Protein AF-A0A1T0AAQ3-F1 (afdb_monomer_lite)

Structure (mmCIF, N/CA/C/O backbone):
data_AF-A0A1T0AAQ3-F1
#
_entry.id   AF-A0A1T0AAQ3-F1
#
loop_
_atom_site.group_PDB
_atom_site.id
_atom_site.type_symbol
_atom_site.label_atom_id
_atom_site.label_alt_id
_atom_site.label_comp_id
_atom_site.label_asym_id
_atom_site.label_entity_id
_atom_site.label_seq_id
_atom_site.pdbx_PDB_ins_code
_atom_site.Cartn_x
_atom_site.Cartn_y
_atom_site.Cartn_z
_atom_site.occupancy
_atom_site.B_iso_or_equiv
_atom_site.auth_seq_id
_atom_site.auth_comp_id
_atom_site.auth_asym_id
_atom_site.auth_atom_id
_atom_site.pdbx_PDB_model_num
ATOM 1 N N . MET A 1 1 ? -34.466 34.193 -43.887 1.00 35.19 1 MET A N 1
ATOM 2 C CA . MET A 1 1 ? -34.669 34.897 -42.600 1.00 35.19 1 MET A CA 1
ATOM 3 C C . MET A 1 1 ? -35.954 34.358 -41.984 1.00 35.19 1 MET A C 1
ATOM 5 O O . MET A 1 1 ? -36.909 34.286 -42.737 1.00 35.19 1 MET A O 1
ATOM 9 N N . SER A 1 2 ? -36.125 34.023 -40.707 1.00 34.50 2 SER A N 1
ATOM 10 C CA . SER A 1 2 ? -35.322 33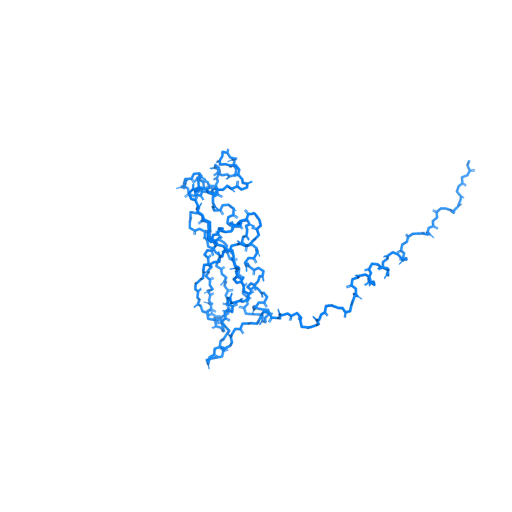.426 -39.623 1.00 34.50 2 SER A CA 1
ATOM 11 C C . SER A 1 2 ? -36.307 33.187 -38.453 1.00 34.50 2 SER A C 1
ATOM 13 O O . SER A 1 2 ? -37.260 33.949 -38.342 1.00 34.50 2 SER A O 1
ATOM 15 N N . GLN A 1 3 ? -36.007 32.208 -37.588 1.00 37.88 3 GLN A N 1
ATOM 16 C CA . GLN A 1 3 ? -36.407 32.071 -36.170 1.00 37.88 3 GLN A CA 1
ATOM 17 C C . GLN 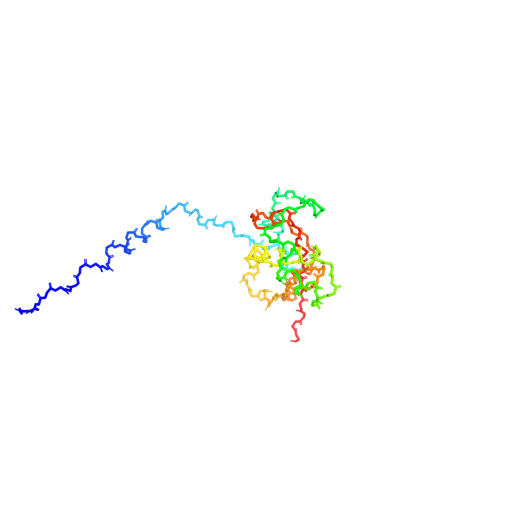A 1 3 ? -37.900 32.042 -35.782 1.00 37.88 3 GLN A C 1
ATOM 19 O O . GLN A 1 3 ? -38.530 33.081 -35.633 1.00 37.88 3 GLN A O 1
ATOM 24 N N . ALA A 1 4 ? -38.393 30.852 -35.429 1.00 39.91 4 ALA A N 1
ATOM 25 C CA . ALA A 1 4 ? -38.755 30.484 -34.052 1.00 39.91 4 ALA A CA 1
ATOM 26 C C . ALA A 1 4 ? -39.023 28.965 -34.003 1.00 39.91 4 ALA A C 1
ATOM 28 O O . ALA A 1 4 ? -39.403 28.386 -35.013 1.00 39.91 4 ALA A O 1
ATOM 29 N N . ASP A 1 5 ? -38.797 28.347 -32.846 1.00 35.75 5 ASP A N 1
ATOM 30 C CA . ASP A 1 5 ? -39.155 26.959 -32.504 1.00 35.75 5 ASP A CA 1
ATOM 31 C C . ASP A 1 5 ? -38.174 25.851 -32.915 1.00 35.75 5 ASP A C 1
ATOM 33 O O . ASP A 1 5 ? -38.523 24.822 -33.486 1.00 35.75 5 ASP A O 1
ATOM 37 N N . VAL A 1 6 ? -36.917 26.027 -32.500 1.00 43.94 6 VAL A N 1
ATOM 38 C CA . VAL A 1 6 ? -36.056 24.897 -32.119 1.00 43.94 6 VAL A CA 1
ATOM 39 C C . VAL A 1 6 ? -35.684 25.079 -30.651 1.00 43.94 6 VAL A C 1
ATOM 41 O O . VAL A 1 6 ? -34.646 25.652 -30.332 1.00 43.94 6 VAL A O 1
ATOM 44 N N . ALA A 1 7 ? -36.556 24.647 -29.742 1.00 41.44 7 ALA A N 1
ATOM 45 C CA . ALA A 1 7 ? -36.203 24.488 -28.337 1.00 41.44 7 ALA A CA 1
ATOM 46 C C . ALA A 1 7 ? -37.105 23.449 -27.659 1.00 41.44 7 ALA A C 1
ATOM 48 O O . ALA A 1 7 ? -38.323 23.508 -27.776 1.00 41.44 7 ALA A O 1
ATOM 49 N N . ALA A 1 8 ? -36.456 22.571 -26.892 1.00 42.50 8 ALA A N 1
ATOM 50 C CA . ALA A 1 8 ? -37.011 21.708 -25.847 1.00 42.50 8 ALA A CA 1
ATOM 51 C C . ALA A 1 8 ? -37.768 20.442 -26.287 1.00 42.50 8 ALA A C 1
ATOM 53 O O . ALA A 1 8 ? -38.987 20.363 -26.182 1.00 42.50 8 ALA A O 1
ATOM 54 N N . ALA A 1 9 ? -37.025 19.393 -26.658 1.00 39.97 9 ALA A N 1
ATOM 55 C CA . ALA A 1 9 ? -37.558 18.027 -26.623 1.00 39.97 9 ALA A CA 1
ATOM 56 C C . ALA A 1 9 ? -36.483 16.936 -26.453 1.00 39.97 9 ALA A C 1
ATOM 58 O O . ALA A 1 9 ? -36.572 15.906 -27.097 1.00 39.97 9 ALA A O 1
ATOM 59 N N . HIS A 1 10 ? -35.463 17.121 -25.611 1.00 45.72 10 HIS A N 1
ATOM 60 C CA . HIS A 1 10 ? -34.596 16.008 -25.191 1.00 45.72 10 HIS A CA 1
ATOM 61 C C . HIS A 1 10 ? -34.040 16.312 -23.801 1.00 45.72 10 HIS A C 1
ATOM 63 O O . HIS A 1 10 ? -33.196 17.194 -23.672 1.00 45.72 10 HIS A O 1
ATOM 69 N N . GLY A 1 11 ? -34.522 15.638 -22.753 1.00 52.81 11 GLY A N 1
ATOM 70 C CA . GLY A 1 11 ? -33.928 15.850 -21.428 1.00 52.81 11 GLY A CA 1
ATOM 71 C C . GLY A 1 11 ? -34.560 15.192 -20.205 1.00 52.81 11 GLY A C 1
ATOM 72 O O . GLY A 1 11 ? -34.040 15.416 -19.122 1.00 52.81 11 GLY A O 1
ATOM 73 N N . THR A 1 12 ? -35.639 14.410 -20.309 1.00 51.47 12 THR A N 1
ATOM 74 C CA . THR A 1 12 ? -36.246 13.802 -19.100 1.00 51.47 12 THR A CA 1
ATOM 75 C C . THR A 1 12 ? -36.587 12.321 -19.227 1.00 51.47 12 THR A C 1
ATOM 77 O O . THR A 1 12 ? -36.424 11.595 -18.258 1.00 51.47 12 THR A O 1
ATOM 80 N N . ALA A 1 13 ? -36.962 11.832 -20.412 1.00 49.50 13 ALA A N 1
ATOM 81 C CA . ALA A 1 13 ? -37.334 10.422 -20.587 1.00 49.50 13 ALA A CA 1
ATOM 82 C C . ALA A 1 13 ? -36.155 9.431 -20.465 1.00 49.50 13 ALA A C 1
ATOM 84 O O . ALA A 1 13 ? -36.380 8.245 -20.254 1.00 49.50 13 ALA A O 1
ATOM 85 N N . ASP A 1 14 ? -34.916 9.909 -20.594 1.00 57.62 14 ASP A N 1
ATOM 86 C CA . ASP A 1 14 ? -33.708 9.072 -20.543 1.00 57.62 14 ASP A CA 1
ATOM 87 C C . ASP A 1 14 ? -33.191 8.887 -19.105 1.00 57.62 14 ASP A C 1
ATOM 89 O O . ASP A 1 14 ? -32.631 7.852 -18.762 1.00 57.62 14 ASP A O 1
ATOM 93 N N . LEU A 1 15 ? -33.432 9.861 -18.216 1.00 57.53 15 LEU A N 1
ATOM 94 C CA . LEU A 1 15 ? -32.976 9.772 -16.824 1.00 57.53 15 LEU A CA 1
ATOM 95 C C . LEU A 1 15 ? -33.803 8.769 -16.013 1.00 57.53 15 LEU A C 1
ATOM 97 O O . LEU A 1 15 ? -33.231 7.975 -15.274 1.00 57.53 15 LEU A O 1
ATOM 101 N N . ASP A 1 16 ? -35.129 8.774 -16.178 1.00 57.19 16 ASP A N 1
ATOM 102 C CA . ASP A 1 16 ? -36.013 7.838 -15.470 1.00 57.19 16 ASP A CA 1
ATOM 103 C C . ASP A 1 16 ? -35.802 6.389 -15.937 1.00 57.19 16 ASP A C 1
ATOM 105 O O . ASP A 1 16 ? -35.874 5.460 -15.131 1.00 57.19 16 ASP A O 1
ATOM 109 N N . ALA A 1 17 ? -35.477 6.194 -17.221 1.00 60.19 17 ALA A N 1
ATOM 110 C CA . ALA A 1 17 ? -35.109 4.893 -17.778 1.00 60.19 17 ALA A CA 1
ATOM 111 C C . ALA A 1 17 ? -33.754 4.401 -17.239 1.00 60.19 17 ALA A C 1
ATOM 113 O O . ALA A 1 17 ? -33.618 3.231 -16.889 1.00 60.19 17 ALA A O 1
ATOM 114 N N . LEU A 1 18 ? -32.771 5.299 -17.097 1.00 52.88 18 LEU A N 1
ATOM 115 C CA . LEU A 1 18 ? -31.484 4.978 -16.474 1.00 52.88 18 LEU A CA 1
ATOM 116 C C . LEU A 1 18 ? -31.640 4.634 -14.982 1.00 52.88 18 LEU A C 1
ATOM 118 O O . LEU A 1 18 ? -31.052 3.656 -14.522 1.00 52.88 18 LEU A O 1
ATOM 122 N N . LEU A 1 19 ? -32.473 5.370 -14.236 1.00 56.41 19 LEU A N 1
ATOM 123 C CA . LEU A 1 19 ? -32.758 5.092 -12.821 1.00 56.41 19 LEU A CA 1
ATOM 124 C C . LEU A 1 19 ? -33.471 3.750 -12.609 1.00 56.41 19 LEU A C 1
ATOM 126 O O . LEU A 1 19 ? -33.142 3.037 -11.668 1.00 56.41 19 LEU A O 1
ATOM 130 N N . THR A 1 20 ? -34.390 3.370 -13.499 1.00 55.81 20 THR A N 1
ATOM 131 C CA . THR A 1 20 ? -35.066 2.062 -13.422 1.00 55.81 20 THR A CA 1
ATOM 132 C C . THR A 1 20 ? -34.172 0.893 -13.833 1.00 55.81 20 THR A C 1
ATOM 134 O O . THR A 1 20 ? -34.378 -0.209 -13.342 1.00 55.81 20 THR A O 1
ATOM 137 N N . THR A 1 21 ? -33.144 1.107 -14.664 1.00 53.62 21 THR A N 1
ATOM 138 C CA . THR A 1 21 ? -32.118 0.073 -14.920 1.00 53.62 21 THR A CA 1
ATOM 139 C C . THR A 1 21 ? -31.083 -0.065 -13.802 1.00 53.62 21 THR A C 1
ATOM 141 O O . THR A 1 21 ? -30.414 -1.090 -13.722 1.00 53.62 21 THR A O 1
ATOM 144 N N . LEU A 1 22 ? -30.935 0.955 -12.950 1.00 56.47 22 LEU A N 1
ATOM 145 C CA . LEU A 1 22 ? -30.062 0.913 -11.771 1.00 56.47 22 LEU A CA 1
ATOM 146 C C . LEU A 1 22 ? -30.757 0.257 -10.565 1.00 56.47 22 LEU A C 1
ATOM 148 O O . LEU A 1 22 ? -30.079 -0.304 -9.706 1.00 56.47 22 LEU A O 1
ATOM 152 N N . ASP A 1 23 ? -32.090 0.297 -10.519 1.00 52.88 23 ASP A N 1
ATOM 153 C CA . ASP A 1 23 ? -32.925 -0.288 -9.466 1.00 52.88 23 ASP A CA 1
ATOM 154 C C . ASP A 1 23 ? -33.543 -1.626 -9.911 1.00 52.88 23 ASP A C 1
ATOM 156 O O . ASP A 1 23 ? -34.757 -1.775 -10.005 1.00 52.88 23 ASP A O 1
ATOM 160 N N . ASP A 1 24 ? -32.714 -2.631 -10.210 1.00 47.97 24 ASP A N 1
ATOM 161 C CA . ASP A 1 24 ? -33.215 -3.979 -10.537 1.00 47.97 24 ASP A CA 1
ATOM 162 C C . ASP A 1 24 ? -33.642 -4.779 -9.293 1.00 47.97 24 ASP A C 1
ATOM 164 O O . ASP A 1 24 ? -33.780 -5.989 -9.382 1.00 47.97 24 ASP A O 1
ATOM 168 N N . GLY A 1 25 ? -33.819 -4.181 -8.104 1.00 52.66 25 GLY A N 1
ATOM 169 C CA . GLY A 1 25 ? -34.424 -4.847 -6.927 1.00 52.66 25 GLY A CA 1
ATOM 170 C C . GLY A 1 25 ? -33.828 -6.208 -6.501 1.00 52.66 25 GLY A C 1
ATOM 171 O O . GLY A 1 25 ? -34.398 -6.896 -5.655 1.00 52.66 25 GLY A O 1
ATOM 172 N N . THR A 1 26 ? -32.694 -6.596 -7.089 1.00 43.09 26 THR A N 1
ATOM 173 C CA . THR A 1 26 ? -32.056 -7.919 -7.024 1.00 43.09 26 THR A CA 1
ATOM 174 C C . THR A 1 26 ? -30.608 -7.788 -6.553 1.00 43.09 26 THR A C 1
ATOM 176 O O . THR A 1 26 ? -29.852 -8.754 -6.565 1.00 43.09 26 THR A O 1
ATOM 179 N N . HIS A 1 27 ? -30.220 -6.610 -6.058 1.00 41.81 27 HIS A N 1
ATOM 180 C CA . HIS A 1 27 ? -29.168 -6.550 -5.058 1.00 41.81 27 HIS A CA 1
ATOM 181 C C . HIS A 1 27 ? -29.811 -7.021 -3.754 1.00 41.81 27 HIS A C 1
ATOM 183 O O . HIS A 1 27 ? -30.650 -6.295 -3.212 1.00 41.81 27 HIS A O 1
ATOM 189 N N . PRO A 1 28 ? -29.514 -8.232 -3.245 1.00 40.12 28 PRO A N 1
ATOM 190 C CA . PRO A 1 28 ? -29.838 -8.503 -1.858 1.00 40.12 28 PRO A CA 1
ATOM 191 C C . PRO A 1 28 ? -29.246 -7.349 -1.046 1.00 40.12 28 PRO A C 1
ATOM 193 O O . PRO A 1 28 ? -28.054 -7.078 -1.130 1.00 40.12 28 PRO A O 1
ATOM 196 N N . ALA A 1 29 ? -30.090 -6.659 -0.280 1.00 42.50 29 ALA A N 1
ATOM 197 C CA . ALA A 1 29 ? -29.672 -5.634 0.676 1.00 42.50 29 ALA A CA 1
ATOM 198 C C . ALA A 1 29 ? -28.796 -6.207 1.814 1.00 42.50 29 ALA A C 1
ATOM 200 O O . ALA A 1 29 ? -28.433 -5.486 2.736 1.00 42.50 29 ALA A O 1
ATOM 201 N N . ASP A 1 30 ? -28.440 -7.491 1.730 1.00 42.16 30 ASP A N 1
ATOM 202 C CA . ASP A 1 30 ? -27.221 -8.045 2.294 1.00 42.16 30 ASP A CA 1
ATOM 203 C C . ASP A 1 30 ? -26.073 -7.824 1.293 1.00 42.16 30 ASP A C 1
ATOM 205 O O . ASP A 1 30 ? -25.511 -8.769 0.732 1.00 42.16 30 ASP A O 1
ATOM 209 N N . GLU A 1 31 ? -25.681 -6.563 1.077 1.00 47.06 31 GLU A N 1
ATOM 210 C CA . GLU A 1 31 ? -24.256 -6.322 0.854 1.00 47.06 31 GLU A CA 1
ATOM 211 C C . GLU A 1 31 ? -23.559 -7.032 2.013 1.00 47.06 31 GLU A C 1
ATOM 213 O O . GLU A 1 31 ? -23.910 -6.799 3.174 1.00 47.06 31 GLU A O 1
ATOM 218 N N . ILE A 1 32 ? -22.637 -7.953 1.720 1.00 50.84 32 ILE A N 1
ATOM 219 C CA . ILE A 1 32 ? -21.746 -8.505 2.737 1.00 50.84 32 ILE A CA 1
ATOM 220 C C . ILE A 1 32 ? -21.013 -7.288 3.305 1.00 50.84 32 ILE A C 1
ATOM 222 O O . ILE A 1 32 ? -20.012 -6.844 2.751 1.00 50.84 32 ILE A O 1
ATOM 226 N N . GLN A 1 33 ? -21.561 -6.682 4.359 1.00 62.81 33 GLN A N 1
ATOM 227 C CA . GLN A 1 33 ? -20.905 -5.606 5.071 1.00 62.81 33 GLN A CA 1
ATOM 228 C C . GLN A 1 33 ? -19.697 -6.275 5.697 1.00 62.81 33 GLN A C 1
ATOM 230 O O . GLN A 1 33 ? -19.838 -7.000 6.685 1.00 62.81 33 GLN A O 1
ATOM 235 N N . ALA A 1 34 ? -18.535 -6.095 5.072 1.00 73.50 34 ALA A N 1
ATOM 236 C CA . ALA A 1 34 ? -17.265 -6.466 5.653 1.00 73.50 34 ALA A CA 1
ATOM 237 C C . ALA A 1 34 ? -17.168 -5.691 6.969 1.00 73.50 34 ALA A C 1
ATOM 239 O O . ALA A 1 34 ? -16.955 -4.481 6.989 1.00 73.50 34 ALA A O 1
ATOM 240 N N . LYS A 1 35 ? -17.464 -6.373 8.073 1.00 85.12 35 LYS A N 1
ATOM 241 C CA . LYS A 1 35 ? -17.428 -5.796 9.410 1.00 85.12 35 LYS A CA 1
ATOM 242 C C . LYS A 1 35 ? -16.144 -6.243 10.084 1.00 85.12 35 LYS A C 1
ATOM 244 O O . LYS A 1 35 ? -15.739 -7.389 9.895 1.00 85.12 35 LYS A O 1
ATOM 249 N N . PRO A 1 36 ? -15.539 -5.375 10.903 1.00 91.94 36 PRO A N 1
ATOM 250 C CA . PRO A 1 36 ? -14.400 -5.775 11.701 1.00 91.94 36 PRO A CA 1
ATOM 251 C C . PRO A 1 36 ? -14.830 -6.816 12.742 1.00 91.94 36 PRO A C 1
ATOM 253 O O . PRO A 1 36 ? -15.976 -6.832 13.208 1.00 91.94 36 PRO A O 1
ATOM 256 N N . ILE A 1 37 ? -13.882 -7.644 13.168 1.00 93.81 37 ILE A N 1
ATOM 257 C CA . ILE A 1 37 ? -14.050 -8.525 14.322 1.00 93.81 37 ILE A CA 1
ATOM 258 C C . ILE A 1 37 ? -14.043 -7.652 15.578 1.00 93.81 37 ILE A C 1
ATOM 260 O O . ILE A 1 37 ? -13.148 -6.829 15.762 1.00 93.81 37 ILE A O 1
ATOM 264 N N . ILE A 1 38 ? -15.018 -7.841 16.466 1.00 94.38 38 ILE A N 1
ATOM 265 C CA . ILE A 1 38 ? -14.993 -7.206 17.787 1.00 94.38 38 ILE A CA 1
ATOM 266 C C . ILE A 1 38 ? -14.304 -8.150 18.766 1.00 94.38 38 ILE A C 1
ATOM 268 O O . ILE A 1 38 ? -14.779 -9.259 19.024 1.00 94.38 38 ILE A O 1
ATOM 272 N N . THR A 1 39 ? -13.166 -7.716 19.296 1.00 93.00 39 THR A N 1
ATOM 273 C CA . THR A 1 39 ? -12.374 -8.478 20.260 1.00 93.00 39 THR A CA 1
ATOM 274 C C . THR A 1 39 ? -13.045 -8.511 21.635 1.00 93.00 39 THR A C 1
ATOM 276 O O . THR A 1 39 ? -13.967 -7.751 21.934 1.00 93.00 39 THR A O 1
ATOM 279 N N . SER A 1 40 ? -12.571 -9.391 22.522 1.00 92.38 40 SER A N 1
ATOM 280 C CA . SER A 1 40 ? -13.127 -9.529 23.877 1.00 92.38 40 SER A CA 1
ATOM 281 C C . SER A 1 40 ? -12.991 -8.271 24.743 1.00 92.38 40 SER A C 1
ATOM 283 O O . SER A 1 40 ? -13.771 -8.091 25.674 1.00 92.38 40 SER A O 1
ATOM 285 N N . ASP A 1 41 ? -12.002 -7.419 24.463 1.00 90.94 41 ASP A N 1
ATOM 286 C CA . ASP A 1 41 ? -11.800 -6.112 25.101 1.00 90.94 41 ASP A CA 1
ATOM 287 C C . ASP A 1 41 ? -12.557 -4.970 24.395 1.00 90.94 41 ASP A C 1
ATOM 289 O O . ASP A 1 41 ? -12.427 -3.815 24.789 1.00 90.94 41 ASP A O 1
ATOM 293 N N . GLY A 1 42 ? -13.387 -5.285 23.392 1.00 92.06 42 GLY A N 1
ATOM 294 C CA . GLY A 1 42 ? -14.271 -4.336 22.713 1.00 92.06 42 GLY A CA 1
ATOM 295 C C . GLY A 1 42 ? -13.621 -3.542 21.579 1.00 92.06 42 GLY A C 1
ATOM 296 O O . GLY A 1 42 ? -14.260 -2.635 21.047 1.00 92.06 42 GLY A O 1
ATOM 297 N N . LYS A 1 43 ? -12.384 -3.869 21.190 1.00 94.50 43 LYS A N 1
ATOM 298 C CA . LYS A 1 43 ? -11.696 -3.231 20.063 1.00 94.50 43 LYS A CA 1
ATOM 299 C C . LYS A 1 43 ? -12.146 -3.819 18.732 1.00 94.50 43 LYS A C 1
ATOM 301 O O . LYS A 1 43 ? -12.558 -4.974 18.648 1.00 94.50 43 LYS A O 1
ATOM 306 N N . ALA A 1 44 ? -12.038 -3.021 17.678 1.00 94.94 44 ALA A N 1
ATOM 307 C CA . ALA A 1 44 ? -12.197 -3.493 16.311 1.00 94.94 44 ALA A CA 1
ATOM 308 C C . ALA A 1 44 ? -10.870 -4.062 15.792 1.00 94.94 44 ALA A C 1
ATOM 310 O O . ALA A 1 44 ? -9.832 -3.411 15.881 1.00 94.94 44 ALA A O 1
ATOM 311 N N . GLN A 1 45 ? -10.907 -5.253 15.218 1.00 96.62 45 GLN A N 1
ATOM 312 C CA . GLN A 1 45 ? -9.799 -5.880 14.510 1.00 96.62 45 GLN A CA 1
ATOM 313 C C . GLN A 1 45 ? -10.205 -6.090 13.053 1.00 96.62 45 GLN A C 1
ATOM 315 O O . GLN A 1 45 ? -11.366 -6.400 12.777 1.00 96.62 45 GLN A O 1
ATOM 320 N N . ILE A 1 46 ? -9.265 -5.915 12.124 1.00 96.38 46 ILE A N 1
ATOM 321 C CA . ILE A 1 46 ? -9.551 -6.127 10.710 1.00 96.38 46 ILE A CA 1
ATOM 322 C C . ILE A 1 46 ? -9.854 -7.610 10.475 1.00 96.38 46 ILE A C 1
ATOM 324 O O . ILE A 1 46 ? -9.094 -8.491 10.877 1.00 96.38 46 ILE A O 1
ATOM 328 N N . ASP A 1 47 ? -10.978 -7.890 9.818 1.00 95.94 47 ASP A N 1
ATOM 329 C CA . ASP A 1 47 ? -11.303 -9.229 9.351 1.00 95.94 47 ASP A CA 1
ATOM 330 C C . ASP A 1 47 ? -10.695 -9.456 7.965 1.00 95.94 47 ASP A C 1
ATOM 332 O O . ASP A 1 47 ? -11.299 -9.164 6.925 1.00 95.94 47 ASP A O 1
ATOM 336 N N . TRP A 1 48 ? -9.472 -9.979 7.952 1.00 94.94 48 TRP A N 1
ATOM 337 C CA . TRP A 1 48 ? -8.742 -10.255 6.719 1.00 94.94 48 TRP A CA 1
ATOM 338 C C . TRP A 1 48 ? -9.441 -11.279 5.821 1.00 94.94 48 TRP A C 1
ATOM 340 O O . TRP A 1 48 ? -9.211 -11.256 4.617 1.00 94.94 48 TRP A O 1
ATOM 350 N N . GLN A 1 49 ? -10.357 -12.113 6.335 1.00 93.50 49 GLN A N 1
ATOM 351 C CA . GLN A 1 49 ? -11.076 -13.094 5.508 1.00 93.50 49 GLN A CA 1
ATOM 352 C C . GLN A 1 49 ? -11.976 -12.439 4.451 1.00 93.50 49 GLN A C 1
ATOM 354 O O . GLN A 1 49 ? -12.228 -13.044 3.411 1.00 93.50 49 GLN A O 1
ATOM 359 N N . TYR A 1 50 ? -12.436 -11.208 4.697 1.00 90.56 50 TYR A N 1
ATOM 360 C CA . TYR A 1 50 ? -13.228 -10.424 3.742 1.00 90.56 50 TYR A CA 1
ATOM 361 C C . TYR A 1 50 ? -12.378 -9.517 2.841 1.00 90.56 50 TYR A C 1
ATOM 363 O O . TYR A 1 50 ? -12.907 -8.914 1.909 1.00 90.56 50 TYR A O 1
ATOM 371 N N . ILE A 1 51 ? -11.077 -9.394 3.116 1.00 92.81 51 ILE A N 1
ATOM 372 C CA . ILE A 1 51 ? -10.156 -8.525 2.370 1.00 92.81 51 ILE A CA 1
ATOM 373 C C . ILE A 1 51 ? -9.263 -9.355 1.451 1.00 92.81 51 ILE A C 1
ATOM 375 O O . ILE A 1 51 ? -9.093 -8.997 0.279 1.00 92.81 51 ILE A O 1
ATOM 379 N N . ASP A 1 52 ? -8.704 -10.442 1.987 1.00 95.38 52 ASP A N 1
ATOM 380 C CA . ASP A 1 52 ? -7.736 -11.301 1.323 1.00 95.38 52 ASP A CA 1
ATOM 381 C C . ASP A 1 52 ? -8.282 -11.879 0.023 1.00 95.38 52 ASP A C 1
ATOM 383 O O . ASP A 1 52 ? -9.465 -12.180 -0.145 1.00 95.38 52 ASP A O 1
ATOM 387 N N . THR A 1 53 ? -7.367 -12.032 -0.924 1.00 94.38 53 THR A N 1
ATOM 388 C CA . THR A 1 53 ? -7.660 -12.583 -2.238 1.00 94.38 53 THR A CA 1
ATOM 389 C C . THR A 1 53 ? -7.217 -14.040 -2.290 1.00 94.38 53 THR A C 1
ATOM 391 O O . THR A 1 53 ? -6.360 -14.487 -1.528 1.00 94.38 53 THR A O 1
ATOM 394 N N . SER A 1 54 ? -7.780 -14.804 -3.223 1.00 95.19 54 SER A N 1
ATOM 395 C CA . SER A 1 54 ? -7.294 -16.152 -3.526 1.00 95.19 54 SER A CA 1
ATOM 396 C C . SER A 1 54 ? -6.101 -16.153 -4.491 1.00 95.19 54 SER A C 1
ATOM 398 O O . SER A 1 54 ? -5.740 -17.215 -5.001 1.00 95.19 54 SER A O 1
ATOM 400 N N . GLU A 1 55 ? -5.540 -14.985 -4.820 1.00 96.81 55 GLU A N 1
ATOM 401 C CA . GLU A 1 55 ? -4.469 -14.871 -5.806 1.00 96.81 55 GLU A CA 1
ATOM 402 C C . GLU A 1 55 ? -3.156 -15.428 -5.228 1.00 96.81 55 GLU A C 1
ATOM 404 O O . GLU A 1 55 ? -2.768 -15.077 -4.109 1.00 96.81 55 GLU A O 1
ATOM 409 N N . PRO A 1 56 ? -2.442 -16.311 -5.948 1.00 96.06 56 PRO A N 1
ATOM 410 C CA . PRO A 1 56 ? -1.124 -16.748 -5.517 1.00 96.06 56 PRO A CA 1
ATOM 411 C C . PRO A 1 56 ? -0.109 -15.601 -5.569 1.00 96.06 56 PRO A C 1
ATOM 413 O O . PRO A 1 56 ? -0.129 -14.755 -6.460 1.00 96.06 56 PRO A O 1
ATOM 416 N N . ARG A 1 57 ? 0.855 -15.625 -4.644 1.00 97.31 57 ARG A N 1
ATOM 417 C CA . ARG A 1 57 ? 1.999 -14.705 -4.679 1.00 97.31 57 ARG A CA 1
ATOM 418 C C . ARG A 1 57 ? 2.804 -14.915 -5.957 1.00 97.31 57 ARG A C 1
ATOM 420 O O . ARG A 1 57 ? 3.198 -16.041 -6.269 1.00 97.31 57 ARG A O 1
ATOM 427 N N . ALA A 1 58 ? 3.085 -13.828 -6.659 1.00 96.44 58 ALA A N 1
ATOM 428 C CA . ALA A 1 58 ? 3.881 -13.855 -7.869 1.00 96.44 58 ALA A CA 1
ATOM 429 C C . ALA A 1 58 ? 5.385 -13.933 -7.564 1.00 96.44 58 ALA A C 1
ATOM 431 O O . ALA A 1 58 ? 5.870 -13.439 -6.543 1.00 96.44 58 ALA A O 1
ATOM 432 N N . ASP A 1 59 ? 6.145 -14.524 -8.487 1.00 94.94 59 ASP A N 1
ATOM 433 C CA . ASP A 1 59 ? 7.605 -14.501 -8.443 1.00 94.94 59 ASP A CA 1
ATOM 434 C C . ASP A 1 59 ? 8.127 -13.151 -8.952 1.00 94.94 59 ASP A C 1
ATOM 436 O O . ASP A 1 59 ? 8.189 -12.893 -10.156 1.00 94.94 59 ASP A O 1
ATOM 440 N N . THR A 1 60 ? 8.546 -12.287 -8.029 1.00 91.81 60 THR A N 1
ATOM 441 C CA . THR A 1 60 ? 9.046 -10.941 -8.343 1.00 91.81 60 THR A CA 1
ATOM 442 C C . THR A 1 60 ? 10.343 -10.947 -9.157 1.00 91.81 60 THR A C 1
ATOM 444 O O . THR A 1 60 ? 10.687 -9.932 -9.777 1.00 91.81 60 THR A O 1
ATOM 447 N N . ALA A 1 61 ? 11.069 -12.072 -9.213 1.00 90.62 61 ALA A N 1
ATOM 448 C CA . ALA A 1 61 ? 12.250 -12.195 -10.057 1.00 90.62 61 ALA A CA 1
ATOM 449 C C . ALA A 1 61 ? 11.881 -12.195 -11.548 1.00 90.62 61 ALA A C 1
ATOM 451 O O . ALA A 1 61 ? 12.611 -11.581 -12.332 1.00 90.62 61 ALA A O 1
ATOM 452 N N . ASN A 1 62 ? 10.745 -12.803 -11.899 1.00 92.50 62 ASN A N 1
ATOM 453 C CA . ASN A 1 62 ? 10.285 -13.031 -13.271 1.00 92.50 62 ASN A CA 1
ATOM 454 C C . ASN A 1 62 ? 8.962 -12.313 -13.602 1.00 92.50 62 ASN A C 1
ATOM 456 O O . ASN A 1 62 ? 8.345 -12.606 -14.623 1.00 92.50 62 ASN A O 1
ATOM 460 N N . TYR A 1 63 ? 8.521 -11.393 -12.742 1.00 95.44 63 TYR A N 1
ATOM 461 C CA . TYR A 1 63 ? 7.263 -10.670 -12.901 1.00 95.44 63 TYR A CA 1
ATOM 462 C C . TYR A 1 63 ? 7.274 -9.723 -14.108 1.00 95.44 63 TYR A C 1
ATOM 464 O O . TYR A 1 63 ? 8.233 -8.970 -14.303 1.00 95.44 63 TYR A O 1
ATOM 472 N N . ASP A 1 64 ? 6.184 -9.731 -14.875 1.00 95.19 64 ASP A N 1
ATOM 473 C CA . ASP A 1 64 ? 5.972 -8.838 -16.015 1.00 95.19 64 ASP A CA 1
ATOM 474 C C . ASP A 1 64 ? 5.266 -7.557 -15.553 1.00 95.19 64 ASP A C 1
ATOM 476 O O . ASP A 1 64 ? 4.046 -7.508 -15.394 1.00 95.19 64 ASP A O 1
ATOM 480 N N . TYR A 1 65 ? 6.050 -6.524 -15.242 1.00 96.44 65 TYR A N 1
ATOM 481 C CA . TYR A 1 65 ? 5.512 -5.265 -14.733 1.00 96.44 65 TYR A CA 1
ATOM 482 C C . TYR A 1 65 ? 4.829 -4.454 -15.848 1.00 96.44 65 TYR A C 1
ATOM 484 O O . TYR A 1 65 ? 5.407 -4.292 -16.923 1.00 96.44 65 TYR A O 1
ATOM 492 N N . PRO A 1 66 ? 3.673 -3.815 -15.576 1.00 95.81 66 PRO A N 1
ATOM 493 C CA . PRO A 1 66 ? 2.940 -3.010 -16.563 1.00 95.81 66 PRO A CA 1
ATOM 494 C C . PRO A 1 66 ? 3.632 -1.686 -16.935 1.00 95.81 66 PRO A C 1
ATOM 496 O O . PRO A 1 66 ? 3.131 -0.933 -17.769 1.00 95.81 66 PRO A O 1
ATOM 499 N N . ILE A 1 67 ? 4.769 -1.374 -16.310 1.00 95.38 67 ILE A N 1
ATOM 500 C CA . ILE A 1 67 ? 5.587 -0.193 -16.592 1.00 95.38 67 ILE A CA 1
ATOM 501 C C . ILE A 1 67 ? 6.970 -0.630 -17.072 1.00 95.38 67 ILE A C 1
ATOM 503 O O . ILE A 1 67 ? 7.549 -1.575 -16.539 1.00 95.38 67 ILE A O 1
ATOM 507 N N . ALA A 1 68 ? 7.535 0.070 -18.053 1.00 97.12 68 ALA A N 1
ATOM 508 C CA . ALA A 1 68 ? 8.851 -0.268 -18.587 1.00 97.12 68 ALA A CA 1
ATOM 509 C C . ALA A 1 68 ? 9.977 0.048 -17.583 1.00 97.12 68 ALA A C 1
ATOM 511 O O . ALA A 1 68 ? 9.977 1.103 -16.938 1.00 97.12 68 ALA A O 1
ATOM 512 N N . LEU A 1 69 ? 10.956 -0.856 -17.474 1.00 97.12 69 LEU A N 1
ATOM 513 C CA . LEU A 1 69 ? 12.099 -0.734 -16.556 1.00 97.12 69 LEU A CA 1
ATOM 514 C C . LEU A 1 69 ? 12.983 0.485 -16.870 1.00 97.12 69 LEU A C 1
ATOM 516 O O . LEU A 1 69 ? 13.577 1.070 -15.969 1.00 97.12 69 LEU A O 1
ATOM 520 N N . ASP A 1 70 ? 13.073 0.865 -18.141 1.00 96.94 70 ASP A N 1
ATOM 521 C CA . ASP A 1 70 ? 13.848 1.999 -18.649 1.00 96.94 70 ASP A CA 1
ATOM 522 C C . ASP A 1 70 ? 13.034 3.301 -18.738 1.00 96.94 70 ASP A C 1
ATOM 524 O O . ASP A 1 70 ? 13.511 4.300 -19.278 1.00 96.94 70 ASP A O 1
ATOM 528 N N . SER A 1 71 ? 11.815 3.319 -18.190 1.00 97.62 71 SER A N 1
ATOM 529 C CA . SER A 1 71 ? 10.983 4.521 -18.169 1.00 97.62 71 SER A CA 1
ATOM 530 C C . SER A 1 71 ? 11.575 5.632 -17.298 1.00 97.62 71 SER A C 1
ATOM 532 O O . SER A 1 71 ? 12.248 5.397 -16.289 1.00 97.62 71 SER A O 1
ATOM 534 N N . GLU A 1 72 ? 11.253 6.879 -17.650 1.00 97.69 72 GLU A N 1
ATOM 535 C CA . GLU A 1 72 ? 11.685 8.053 -16.887 1.00 97.69 72 GLU A CA 1
ATOM 536 C C . GLU A 1 72 ? 11.169 8.020 -15.437 1.00 97.69 72 GLU A C 1
ATOM 538 O O . GLU A 1 72 ? 11.895 8.382 -14.513 1.00 97.69 72 GLU A O 1
ATOM 543 N N . ALA A 1 73 ? 9.948 7.518 -15.216 1.00 96.69 73 ALA A N 1
ATOM 544 C CA . ALA A 1 73 ? 9.375 7.355 -13.880 1.00 96.69 73 ALA A CA 1
ATOM 545 C C . ALA A 1 73 ? 10.229 6.427 -13.000 1.00 96.69 73 ALA A C 1
ATOM 547 O O . ALA A 1 73 ? 10.566 6.786 -11.870 1.00 96.69 73 ALA A O 1
ATOM 548 N N . VAL A 1 74 ? 10.641 5.273 -13.539 1.00 98.00 74 VAL A N 1
ATOM 549 C CA . VAL A 1 74 ? 11.505 4.317 -12.831 1.00 98.00 74 VAL A CA 1
ATOM 550 C C . VAL A 1 74 ? 12.876 4.928 -12.553 1.00 98.00 74 VAL A C 1
ATOM 552 O O . VAL A 1 74 ? 13.363 4.843 -11.425 1.00 98.00 74 VAL A O 1
ATOM 555 N N . ALA A 1 75 ? 13.481 5.596 -13.538 1.00 98.25 75 ALA A N 1
ATOM 556 C CA . ALA A 1 75 ? 14.780 6.244 -13.368 1.00 98.25 75 ALA A CA 1
ATOM 557 C C . ALA A 1 75 ? 14.747 7.348 -12.295 1.00 98.25 75 ALA A C 1
ATOM 559 O O . ALA A 1 75 ? 15.638 7.418 -11.442 1.00 98.25 75 ALA A O 1
ATOM 560 N N . ASN A 1 76 ? 13.706 8.185 -12.303 1.00 98.06 76 ASN A N 1
ATOM 561 C CA . ASN A 1 76 ? 13.536 9.270 -11.340 1.00 98.06 76 ASN A CA 1
ATOM 562 C C . ASN A 1 76 ? 13.303 8.740 -9.923 1.00 9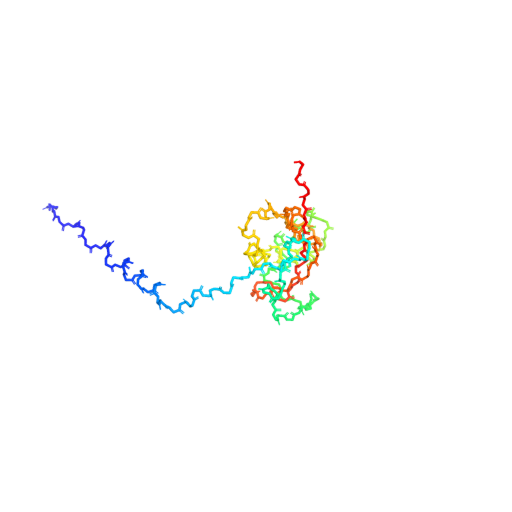8.06 76 ASN A C 1
ATOM 564 O O . ASN A 1 76 ? 13.949 9.214 -8.988 1.00 98.06 76 ASN A O 1
ATOM 568 N N . TYR A 1 77 ? 12.448 7.728 -9.762 1.00 97.62 77 TYR A N 1
ATOM 569 C CA . TYR A 1 77 ? 12.190 7.108 -8.462 1.00 97.62 77 TYR A CA 1
ATOM 570 C C . TYR A 1 77 ? 13.442 6.405 -7.918 1.00 97.62 77 TYR A C 1
ATOM 572 O O . TYR A 1 77 ? 13.850 6.645 -6.782 1.00 97.62 77 TYR A O 1
ATOM 580 N N . ALA A 1 78 ? 14.123 5.609 -8.751 1.00 98.06 78 ALA A N 1
ATOM 581 C CA . ALA A 1 78 ? 15.370 4.938 -8.385 1.00 98.06 78 ALA A CA 1
ATOM 582 C C . ALA A 1 78 ? 16.428 5.932 -7.887 1.00 98.06 78 ALA A C 1
ATOM 584 O O . ALA A 1 78 ? 17.062 5.709 -6.855 1.00 98.06 78 ALA A O 1
ATOM 585 N N . LYS A 1 79 ? 16.574 7.065 -8.583 1.00 97.62 79 LYS A N 1
ATOM 586 C CA . LYS A 1 79 ? 17.491 8.139 -8.196 1.00 97.62 79 LYS A CA 1
ATOM 587 C C . LYS A 1 79 ? 17.071 8.825 -6.896 1.00 97.62 79 LYS A C 1
ATOM 589 O O . LYS A 1 79 ? 17.932 9.079 -6.059 1.00 97.62 79 LYS A O 1
ATOM 594 N N . ALA A 1 80 ? 15.786 9.137 -6.734 1.00 97.38 80 ALA A N 1
ATOM 595 C CA . ALA A 1 80 ? 15.274 9.847 -5.563 1.00 97.38 80 ALA A CA 1
ATOM 596 C C . ALA A 1 80 ? 15.516 9.068 -4.263 1.00 97.38 80 ALA A C 1
ATOM 598 O O . ALA A 1 80 ? 15.909 9.660 -3.260 1.00 97.38 80 ALA A O 1
ATOM 599 N N . TYR A 1 81 ? 15.345 7.745 -4.304 1.00 96.81 81 TYR A N 1
ATOM 600 C CA . TYR A 1 81 ? 15.471 6.881 -3.127 1.00 96.81 81 TYR A CA 1
ATOM 601 C C . TYR A 1 81 ? 16.782 6.085 -3.079 1.00 96.81 81 TYR A C 1
ATOM 603 O O . TYR A 1 81 ? 16.989 5.317 -2.144 1.00 96.81 81 TYR A O 1
ATOM 611 N N . ASN A 1 82 ? 17.684 6.289 -4.047 1.00 97.06 82 ASN A N 1
ATOM 612 C CA . ASN A 1 82 ? 18.961 5.579 -4.174 1.00 97.06 82 ASN A CA 1
ATOM 613 C C . ASN A 1 82 ? 18.801 4.043 -4.144 1.00 97.06 82 ASN A C 1
ATOM 615 O O . ASN A 1 82 ? 19.487 3.341 -3.398 1.00 97.06 82 ASN A O 1
ATOM 619 N N . ILE A 1 83 ? 17.877 3.530 -4.959 1.00 96.94 83 ILE A N 1
ATOM 620 C CA . ILE A 1 83 ? 17.561 2.099 -5.090 1.00 96.94 83 ILE A CA 1
ATOM 621 C C . ILE A 1 83 ? 17.773 1.620 -6.530 1.00 96.94 83 ILE A C 1
ATOM 623 O O . ILE A 1 83 ? 17.974 2.416 -7.448 1.00 96.94 83 ILE A O 1
ATOM 627 N N . SER A 1 84 ? 17.733 0.303 -6.750 1.00 96.88 84 SER A N 1
ATOM 628 C CA . SER A 1 84 ? 17.856 -0.244 -8.105 1.00 96.88 84 SER A CA 1
ATOM 629 C C . SER A 1 84 ? 16.640 0.116 -8.980 1.00 96.88 84 SER A C 1
ATOM 631 O O . SER A 1 84 ? 15.529 0.225 -8.457 1.00 96.88 84 SER A O 1
ATOM 633 N N . PRO A 1 85 ? 16.794 0.221 -10.317 1.00 97.00 85 PRO A N 1
ATOM 634 C CA . PRO A 1 85 ? 15.659 0.407 -11.223 1.00 97.00 85 PRO A CA 1
ATOM 635 C C . PRO A 1 85 ? 14.580 -0.671 -11.069 1.00 97.00 85 PRO A C 1
ATOM 637 O O . PRO A 1 85 ? 13.398 -0.360 -11.101 1.00 97.00 85 PRO A O 1
ATOM 640 N N . LYS A 1 86 ? 14.967 -1.931 -10.822 1.00 95.94 86 LYS A N 1
ATOM 641 C CA . LYS A 1 86 ? 14.006 -3.026 -10.612 1.00 95.94 86 LYS A CA 1
ATOM 642 C C . LYS A 1 86 ? 13.213 -2.853 -9.312 1.00 95.94 86 LYS A C 1
ATOM 644 O O . LYS A 1 86 ? 12.006 -3.062 -9.308 1.00 95.94 86 LYS A O 1
ATOM 649 N N . ALA A 1 87 ? 13.873 -2.430 -8.233 1.00 96.19 87 ALA A N 1
ATOM 650 C CA . ALA A 1 87 ? 13.196 -2.107 -6.978 1.00 96.19 87 ALA A CA 1
ATOM 651 C C . ALA A 1 87 ? 12.243 -0.914 -7.151 1.00 96.19 87 ALA A C 1
ATOM 653 O O . ALA A 1 87 ? 11.105 -0.973 -6.708 1.00 96.19 87 ALA A O 1
ATOM 654 N N . ALA A 1 88 ? 12.667 0.134 -7.861 1.00 97.38 88 ALA A N 1
ATOM 655 C CA . ALA A 1 88 ? 11.817 1.282 -8.165 1.00 97.38 88 ALA A CA 1
ATOM 656 C C . ALA A 1 88 ? 10.594 0.906 -9.016 1.00 97.38 88 ALA A C 1
ATOM 658 O O . ALA A 1 88 ? 9.484 1.329 -8.709 1.00 97.38 88 ALA A O 1
ATOM 659 N N . GLN A 1 89 ? 10.787 0.083 -10.051 1.00 97.12 89 GLN A N 1
ATOM 660 C CA . GLN A 1 89 ? 9.709 -0.447 -10.887 1.00 97.12 89 GLN A CA 1
ATOM 661 C C . GLN A 1 89 ? 8.672 -1.193 -10.043 1.00 97.12 89 GLN A C 1
ATOM 663 O O . GLN A 1 89 ? 7.478 -0.922 -10.145 1.00 97.12 89 GLN A O 1
ATOM 668 N N . HIS A 1 90 ? 9.137 -2.080 -9.163 1.00 96.88 90 HIS A N 1
ATOM 669 C CA . HIS A 1 90 ? 8.277 -2.802 -8.236 1.00 96.88 90 HIS A CA 1
ATOM 670 C C . HIS A 1 90 ? 7.501 -1.853 -7.313 1.00 96.88 90 HIS A C 1
ATOM 672 O O . HIS A 1 90 ? 6.274 -1.921 -7.264 1.00 96.88 90 HIS A O 1
ATOM 678 N N . SER A 1 91 ? 8.193 -0.929 -6.640 1.00 96.50 91 SER A N 1
ATOM 679 C CA . SER A 1 91 ? 7.583 0.026 -5.710 1.00 96.50 91 SER A CA 1
ATOM 680 C C . SER A 1 91 ? 6.526 0.906 -6.376 1.00 96.50 91 SER A C 1
ATOM 682 O O . SER A 1 91 ? 5.453 1.098 -5.815 1.00 96.50 91 SER A O 1
ATOM 684 N N . ILE A 1 92 ? 6.771 1.404 -7.592 1.00 95.94 92 ILE A N 1
ATOM 685 C CA . ILE A 1 92 ? 5.772 2.202 -8.320 1.00 95.94 92 ILE A CA 1
ATOM 686 C C . ILE A 1 92 ? 4.503 1.379 -8.565 1.00 95.94 92 ILE A C 1
ATOM 688 O O . ILE A 1 92 ? 3.402 1.871 -8.322 1.00 95.94 92 ILE A O 1
ATOM 692 N N . VAL A 1 93 ? 4.643 0.128 -9.015 1.00 96.56 93 VAL A N 1
ATOM 693 C CA . VAL A 1 93 ? 3.485 -0.720 -9.328 1.00 96.56 93 VAL A CA 1
ATOM 694 C C . VAL A 1 93 ? 2.697 -1.073 -8.071 1.00 96.56 93 VAL A C 1
ATOM 696 O O . VAL A 1 93 ? 1.477 -0.926 -8.065 1.00 96.56 93 VAL A O 1
ATOM 699 N N . VAL A 1 94 ? 3.383 -1.453 -6.989 1.00 97.00 94 VAL A N 1
ATOM 700 C CA . VAL A 1 94 ? 2.750 -1.716 -5.686 1.00 97.00 94 VAL A CA 1
ATOM 701 C C . VAL A 1 94 ? 2.003 -0.478 -5.179 1.00 97.00 94 VAL A C 1
ATOM 703 O O 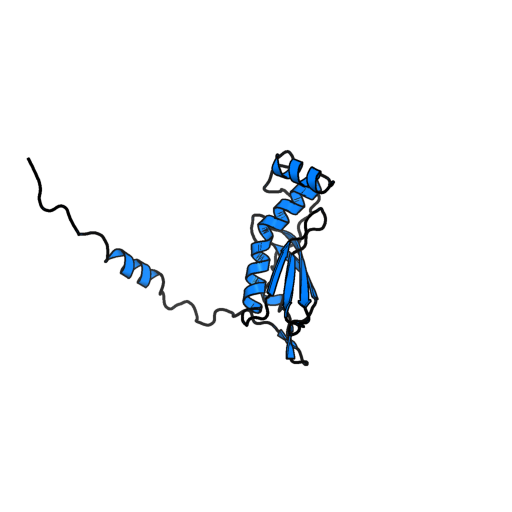. VAL A 1 94 ? 0.859 -0.591 -4.744 1.00 97.00 94 VAL A O 1
ATOM 706 N N . GLY A 1 95 ? 2.601 0.711 -5.284 1.00 95.31 95 GLY A N 1
ATOM 707 C CA . GLY A 1 95 ? 1.985 1.957 -4.822 1.00 95.31 95 GLY A CA 1
ATOM 708 C C . GLY A 1 95 ? 0.757 2.362 -5.633 1.00 95.31 95 GLY A C 1
ATOM 709 O O . GLY A 1 95 ? -0.231 2.825 -5.069 1.00 95.31 95 GLY A O 1
ATOM 710 N N . MET A 1 96 ? 0.787 2.142 -6.947 1.00 95.38 96 MET A N 1
ATOM 711 C CA . MET A 1 96 ? -0.356 2.397 -7.826 1.00 95.38 96 MET A CA 1
ATOM 712 C C . MET A 1 96 ? -1.491 1.378 -7.638 1.00 95.38 96 MET A C 1
ATOM 714 O O . MET A 1 96 ? -2.649 1.746 -7.818 1.00 95.38 96 MET A O 1
ATOM 718 N N . ALA A 1 97 ? -1.182 0.132 -7.260 1.00 96.62 97 ALA A N 1
ATOM 719 C CA . ALA A 1 97 ? -2.173 -0.909 -6.969 1.00 96.62 97 ALA A CA 1
ATOM 720 C C . ALA A 1 97 ? -2.766 -0.809 -5.548 1.00 96.62 97 ALA A C 1
ATOM 722 O O . ALA A 1 97 ? -3.872 -1.291 -5.299 1.00 96.62 97 ALA A O 1
ATOM 723 N N . ALA A 1 98 ? -2.076 -0.136 -4.619 1.00 96.88 98 ALA A N 1
ATOM 724 C CA . ALA A 1 98 ? -2.474 -0.005 -3.216 1.00 96.88 98 ALA A CA 1
ATOM 725 C C . ALA A 1 98 ? -3.928 0.444 -2.940 1.00 96.88 98 ALA A C 1
ATOM 727 O O . ALA A 1 98 ? -4.474 -0.002 -1.923 1.00 96.88 98 ALA A O 1
ATOM 728 N N . PRO A 1 99 ? -4.594 1.263 -3.787 1.00 96.06 99 PRO A N 1
ATOM 729 C CA . PRO A 1 99 ? -6.003 1.598 -3.597 1.00 96.06 99 PRO A CA 1
ATOM 730 C C . PRO A 1 99 ? -6.943 0.386 -3.498 1.00 96.06 99 PRO A C 1
ATOM 732 O O . PRO A 1 99 ? -7.947 0.490 -2.796 1.00 96.06 99 PRO A O 1
ATOM 735 N N . GLU A 1 100 ? -6.620 -0.756 -4.128 1.00 94.81 100 GLU A N 1
ATOM 736 C CA . GLU A 1 100 ? -7.426 -1.987 -4.024 1.00 94.81 100 GLU A CA 1
ATOM 737 C C . GLU A 1 100 ? -7.566 -2.438 -2.562 1.00 94.81 100 GLU A C 1
ATOM 739 O O . GLU A 1 100 ? -8.675 -2.644 -2.068 1.00 94.81 100 GLU A O 1
ATOM 744 N N . ALA A 1 101 ? -6.437 -2.571 -1.861 1.00 95.81 101 ALA A N 1
ATOM 745 C CA . ALA A 1 101 ? -6.411 -3.003 -0.468 1.00 95.81 101 ALA A CA 1
ATOM 746 C C . ALA A 1 101 ? -6.982 -1.928 0.462 1.00 95.81 101 ALA A C 1
ATOM 748 O O . ALA A 1 101 ? -7.731 -2.234 1.389 1.00 95.81 101 ALA A O 1
ATOM 749 N N . LEU A 1 102 ? -6.635 -0.660 0.202 1.00 96.62 102 LEU A N 1
ATOM 750 C CA . LEU A 1 102 ? -7.080 0.466 1.014 1.00 96.62 102 LEU A CA 1
ATOM 751 C C . LEU A 1 102 ? -8.608 0.548 1.056 1.00 96.62 102 LEU A C 1
ATOM 753 O O . LEU A 1 102 ? -9.155 0.618 2.149 1.00 96.62 102 LEU A O 1
ATOM 757 N N . GLY A 1 103 ? -9.289 0.497 -0.095 1.00 93.31 103 GLY A N 1
ATOM 758 C CA . GLY A 1 103 ? -10.754 0.574 -0.150 1.00 93.31 103 GL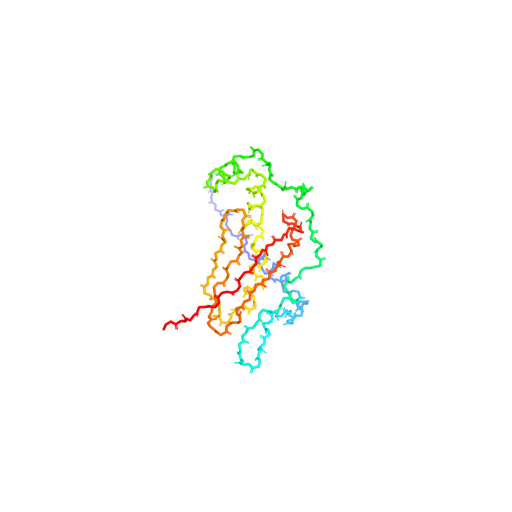Y A CA 1
ATOM 759 C C . GLY A 1 103 ? -11.425 -0.483 0.730 1.00 93.31 103 GLY A C 1
ATOM 760 O O . GLY A 1 103 ? -12.197 -0.139 1.619 1.00 93.31 103 GLY A O 1
ATOM 761 N N . LYS A 1 104 ? -11.010 -1.749 0.578 1.00 93.31 104 LYS A N 1
ATOM 762 C CA . LYS A 1 104 ? -11.546 -2.886 1.348 1.00 93.31 104 LYS A CA 1
ATOM 763 C C . LYS A 1 104 ? -11.340 -2.736 2.860 1.00 93.31 104 LYS A C 1
ATOM 765 O O . LYS A 1 104 ? -12.192 -3.141 3.647 1.00 93.31 104 LYS A O 1
ATOM 770 N N . ILE A 1 105 ? -10.211 -2.164 3.285 1.00 95.31 105 ILE A N 1
ATOM 771 C CA . ILE A 1 105 ? -9.940 -1.921 4.710 1.00 95.31 105 ILE A CA 1
ATOM 772 C C . ILE A 1 105 ? -10.777 -0.751 5.237 1.00 95.31 105 ILE A C 1
ATOM 774 O O . ILE A 1 105 ? -11.280 -0.817 6.359 1.00 95.31 105 ILE A O 1
ATOM 778 N N . LEU A 1 106 ? -10.942 0.315 4.447 1.00 93.94 106 LEU A N 1
ATOM 779 C CA . LEU A 1 106 ? -11.757 1.466 4.840 1.00 93.94 106 LEU A CA 1
ATOM 780 C C . LEU A 1 106 ? -13.224 1.084 5.055 1.00 93.94 106 LEU A C 1
ATOM 782 O O . LEU A 1 106 ? -13.830 1.601 5.995 1.00 93.94 106 LEU A O 1
ATOM 786 N N . ASP A 1 107 ? -13.753 0.141 4.274 1.00 91.56 107 ASP A N 1
ATOM 787 C CA . ASP A 1 107 ? -15.116 -0.373 4.446 1.00 91.56 107 ASP A CA 1
ATOM 788 C C . ASP A 1 107 ? -15.332 -0.979 5.846 1.00 91.56 107 ASP A C 1
ATOM 790 O O . ASP A 1 107 ? -16.369 -0.753 6.470 1.00 91.56 107 ASP A O 1
ATOM 794 N N . GLN A 1 108 ? -14.319 -1.650 6.413 1.00 92.88 108 GLN A N 1
ATOM 795 C CA . GLN A 1 108 ? -14.386 -2.185 7.782 1.00 92.88 108 GLN A CA 1
ATOM 796 C C . GLN A 1 108 ? -14.170 -1.122 8.875 1.00 92.88 108 GLN A C 1
ATOM 798 O O . GLN A 1 108 ? -14.455 -1.356 10.053 1.00 92.88 108 GLN A O 1
ATOM 803 N N . LEU A 1 109 ? -13.657 0.058 8.519 1.00 91.56 109 LEU A N 1
ATOM 804 C CA . LEU A 1 109 ? -13.337 1.147 9.449 1.00 91.56 109 LEU A CA 1
ATOM 805 C C . LEU A 1 109 ? -14.366 2.295 9.422 1.00 91.56 109 LEU A C 1
ATOM 807 O O . LEU A 1 109 ? -14.108 3.351 10.010 1.00 91.56 109 LEU A O 1
ATOM 811 N N . ALA A 1 110 ? -15.529 2.084 8.792 1.00 74.12 110 ALA A N 1
ATOM 812 C CA . ALA A 1 110 ? -16.525 3.106 8.446 1.00 74.12 110 ALA A CA 1
ATOM 813 C C . ALA A 1 110 ? -17.103 3.943 9.618 1.00 74.12 110 ALA A C 1
ATOM 815 O O . ALA A 1 110 ? -17.668 5.008 9.385 1.00 74.12 110 ALA A O 1
ATOM 816 N N . ASP A 1 111 ? -16.894 3.563 10.882 1.00 82.56 111 ASP A N 1
ATOM 817 C CA . ASP A 1 111 ? -17.449 4.264 12.058 1.00 82.56 111 ASP A CA 1
ATOM 818 C C . ASP A 1 111 ? -16.484 5.279 12.703 1.00 82.56 111 ASP A C 1
ATOM 820 O O . ASP A 1 111 ? -16.342 5.331 13.926 1.00 82.56 111 ASP A O 1
ATOM 824 N N . GLY A 1 112 ? -15.746 6.050 11.902 1.00 84.12 112 GLY A N 1
ATOM 825 C CA . GLY A 1 112 ? -14.806 7.056 12.425 1.00 84.12 112 GLY A CA 1
ATOM 826 C C . GLY A 1 112 ? -13.559 6.474 13.106 1.00 84.12 112 GLY A C 1
ATOM 827 O O . GLY A 1 112 ? -12.839 7.193 13.794 1.00 84.12 112 GLY A O 1
ATOM 828 N N . LYS A 1 113 ? -13.285 5.180 12.897 1.00 92.44 113 LYS A N 1
ATOM 829 C CA . LYS A 1 113 ? -12.084 4.497 13.409 1.00 92.44 113 LYS A CA 1
ATOM 830 C C . LYS A 1 113 ? -10.838 4.781 12.562 1.00 92.44 113 LYS A C 1
ATOM 832 O O . LYS A 1 113 ? -9.711 4.584 13.015 1.00 92.44 113 LYS A O 1
ATOM 837 N N . TYR A 1 114 ? -11.035 5.242 11.329 1.00 95.12 114 TYR A N 1
ATOM 838 C CA . TYR A 1 114 ? -9.983 5.654 10.406 1.00 95.12 114 TYR A CA 1
ATOM 839 C C . TYR A 1 114 ? -9.588 7.126 10.612 1.00 95.12 114 TYR A C 1
ATOM 841 O O . TYR A 1 114 ? -10.448 8.004 10.663 1.00 95.12 114 TYR A O 1
ATOM 849 N N . ILE A 1 115 ? -8.280 7.399 10.678 1.00 95.56 115 ILE A N 1
ATOM 850 C CA . ILE A 1 115 ? -7.726 8.758 10.815 1.00 95.56 115 ILE A CA 1
ATOM 851 C C . ILE A 1 115 ? -7.041 9.212 9.520 1.00 95.56 115 ILE A C 1
ATOM 853 O O . ILE A 1 115 ? -7.171 10.365 9.113 1.00 95.56 115 ILE A O 1
ATOM 857 N N . GLY A 1 116 ? -6.273 8.330 8.881 1.00 95.75 116 GLY A N 1
ATOM 858 C CA . GLY A 1 116 ? -5.461 8.672 7.716 1.00 95.75 116 GLY A CA 1
ATOM 859 C C . GLY A 1 116 ? -4.650 7.483 7.213 1.00 95.75 116 GLY A C 1
ATOM 860 O O . GLY A 1 116 ? -4.547 6.469 7.900 1.00 95.75 116 GLY A O 1
ATOM 861 N N . HIS A 1 117 ? -4.029 7.608 6.045 1.00 97.44 117 HIS A N 1
ATOM 862 C CA . HIS A 1 117 ? -3.079 6.618 5.544 1.00 97.44 117 HIS A CA 1
ATOM 863 C C . HIS A 1 117 ? -1.879 7.282 4.872 1.00 97.44 117 HIS A C 1
ATOM 865 O O . HIS A 1 117 ? -1.958 8.423 4.415 1.00 97.44 117 HIS A O 1
ATOM 871 N N . THR A 1 118 ? -0.786 6.530 4.789 1.00 96.94 118 THR A N 1
ATOM 872 C CA . THR A 1 118 ? 0.430 6.911 4.072 1.00 96.94 118 THR A CA 1
ATOM 873 C C . THR A 1 118 ? 1.003 5.682 3.379 1.00 96.94 118 THR A C 1
ATOM 875 O O . THR A 1 118 ? 1.086 4.615 3.986 1.00 96.94 118 THR A O 1
ATOM 878 N N . LEU A 1 119 ? 1.441 5.838 2.132 1.00 96.25 119 LEU A N 1
ATOM 879 C CA . LEU A 1 119 ? 2.328 4.875 1.485 1.00 96.25 119 LEU A CA 1
ATOM 880 C C . LEU A 1 119 ? 3.772 5.261 1.792 1.00 96.25 119 LEU A C 1
ATOM 882 O O . LEU A 1 119 ? 4.168 6.403 1.562 1.00 96.25 119 LEU A O 1
ATOM 886 N N . THR A 1 120 ? 4.549 4.339 2.355 1.00 95.00 120 THR A N 1
ATOM 887 C CA . THR A 1 120 ? 5.984 4.563 2.544 1.00 95.00 120 THR A CA 1
ATOM 888 C C . THR A 1 120 ? 6.708 4.440 1.212 1.00 95.00 120 THR A C 1
ATOM 890 O O . THR A 1 120 ? 6.381 3.585 0.393 1.00 95.00 120 THR A O 1
ATOM 893 N N . ASP A 1 121 ? 7.728 5.264 1.014 1.00 89.50 121 ASP A N 1
ATOM 894 C CA . ASP A 1 121 ? 8.520 5.240 -0.210 1.00 89.50 121 ASP A CA 1
ATOM 895 C C . ASP A 1 121 ? 9.764 4.343 -0.108 1.00 89.50 121 ASP A C 1
ATOM 897 O O . ASP A 1 121 ? 10.166 3.892 0.969 1.00 89.50 121 ASP A O 1
ATOM 901 N N . GLY A 1 122 ? 10.425 4.140 -1.248 1.00 91.88 122 GLY A N 1
ATOM 902 C CA . GLY A 1 122 ? 11.663 3.383 -1.378 1.00 91.88 122 GLY A CA 1
ATOM 903 C C . GLY A 1 122 ? 11.421 1.911 -1.697 1.00 91.88 122 GLY A C 1
ATOM 904 O O . GLY A 1 122 ? 10.355 1.516 -2.159 1.00 91.88 122 GLY A O 1
ATOM 905 N N . GLU A 1 123 ? 12.441 1.083 -1.478 1.00 89.69 123 GLU A N 1
ATOM 906 C CA . GLU A 1 123 ? 12.407 -0.350 -1.817 1.00 89.69 123 GLU A CA 1
ATOM 907 C C . GLU A 1 123 ? 11.436 -1.156 -0.940 1.00 89.69 123 GLU A C 1
ATOM 909 O O . GLU A 1 123 ? 10.919 -2.181 -1.369 1.00 89.69 123 GLU A O 1
ATOM 914 N N . LYS A 1 124 ? 11.166 -0.692 0.285 1.00 89.56 124 LYS A N 1
ATOM 915 C CA . LYS A 1 124 ? 10.264 -1.352 1.240 1.00 89.56 124 LYS A CA 1
ATOM 916 C C . LYS A 1 124 ? 8.975 -0.557 1.391 1.00 89.56 124 LYS A C 1
ATOM 918 O O . LYS A 1 124 ? 8.681 -0.017 2.457 1.00 89.56 124 LYS A O 1
ATOM 923 N N . MET A 1 125 ? 8.247 -0.445 0.290 1.00 93.06 125 MET A N 1
ATOM 924 C CA . MET A 1 125 ? 6.943 0.200 0.285 1.00 93.06 125 MET A CA 1
ATOM 925 C C . MET A 1 125 ? 5.949 -0.560 1.168 1.00 93.06 125 MET A C 1
ATOM 927 O O . MET A 1 125 ? 5.915 -1.788 1.167 1.00 93.06 125 MET A O 1
ATOM 931 N N . SER A 1 126 ? 5.141 0.183 1.916 1.00 96.75 126 SER A N 1
ATOM 932 C CA . SER A 1 126 ? 4.079 -0.337 2.771 1.00 96.75 126 SER A CA 1
ATOM 933 C C . SER A 1 126 ? 2.935 0.665 2.871 1.00 96.75 126 SER A C 1
ATOM 935 O O . SER A 1 126 ? 3.153 1.875 2.787 1.00 96.75 126 SER A O 1
ATOM 937 N N . LEU A 1 127 ? 1.720 0.164 3.068 1.00 98.12 127 LEU A N 1
ATOM 938 C CA . LEU A 1 127 ? 0.547 0.970 3.379 1.00 98.12 127 LEU A CA 1
ATOM 939 C C . LEU A 1 127 ? 0.379 1.041 4.896 1.00 98.12 127 LEU A C 1
ATOM 941 O O . LEU A 1 127 ? 0.050 0.051 5.543 1.00 98.12 127 LEU A O 1
ATOM 945 N N . VAL A 1 128 ? 0.582 2.225 5.464 1.00 98.19 128 VAL A N 1
ATOM 946 C CA . VAL A 1 128 ? 0.354 2.482 6.887 1.00 98.19 128 VAL A CA 1
ATOM 947 C C . VAL A 1 128 ? -0.998 3.160 7.047 1.00 98.19 128 VAL A C 1
ATOM 949 O O . VAL A 1 128 ? -1.185 4.283 6.581 1.00 98.19 128 VAL A O 1
ATOM 952 N N . ILE A 1 129 ? -1.930 2.501 7.729 1.00 97.88 129 ILE A N 1
ATOM 953 C CA . ILE A 1 129 ? -3.265 3.017 8.032 1.00 97.88 129 ILE A CA 1
ATOM 954 C C . ILE A 1 129 ? -3.277 3.438 9.495 1.00 97.88 129 ILE A C 1
ATOM 956 O O . ILE A 1 129 ? -3.156 2.618 10.401 1.00 97.88 129 ILE A O 1
ATOM 960 N N . THR A 1 130 ? -3.401 4.740 9.727 1.00 97.62 130 THR A N 1
ATOM 961 C CA . THR A 1 130 ? -3.532 5.306 11.067 1.00 97.62 130 THR A CA 1
ATOM 962 C C . THR A 1 130 ? -4.986 5.229 11.513 1.00 97.62 130 THR A C 1
ATOM 964 O O . THR A 1 130 ? -5.883 5.727 10.825 1.00 97.62 130 THR A O 1
ATOM 967 N N . THR A 1 131 ? -5.208 4.650 12.686 1.00 97.00 131 THR A N 1
ATOM 968 C CA . THR A 1 131 ? -6.537 4.435 13.270 1.00 97.00 131 THR A CA 1
ATOM 969 C C . THR A 1 131 ? -6.625 4.990 14.689 1.00 97.00 131 THR A C 1
ATOM 971 O O . THR A 1 131 ? -5.623 5.400 15.281 1.00 97.00 131 THR A O 1
ATOM 974 N N . THR A 1 132 ? -7.833 5.036 15.242 1.00 95.62 132 THR A N 1
ATOM 975 C CA . THR A 1 132 ? -8.071 5.320 16.664 1.00 95.62 132 THR A CA 1
ATOM 976 C C . THR A 1 132 ? -7.547 4.186 17.555 1.00 95.62 132 THR A C 1
ATOM 978 O O . THR A 1 132 ? -7.453 3.043 17.112 1.00 95.62 132 THR A O 1
ATOM 981 N N . ALA A 1 133 ? -7.294 4.464 18.838 1.00 95.25 133 ALA A N 1
ATOM 982 C CA . ALA A 1 133 ? -6.847 3.469 19.829 1.00 95.25 133 ALA A CA 1
ATOM 983 C C . ALA A 1 133 ? -7.811 2.275 20.045 1.00 95.25 133 ALA A C 1
ATOM 985 O O . ALA A 1 133 ? -7.401 1.223 20.554 1.00 95.25 133 ALA A O 1
ATOM 986 N N . ASP A 1 134 ? -9.072 2.430 19.625 1.00 94.19 134 ASP A N 1
ATOM 987 C CA . ASP A 1 134 ? -10.116 1.395 19.635 1.00 94.19 134 ASP A CA 1
ATOM 988 C C . ASP A 1 134 ? -9.964 0.352 18.515 1.00 94.19 134 ASP A C 1
ATOM 990 O O . ASP A 1 134 ? -10.780 -0.562 18.401 1.00 94.19 134 ASP A O 1
ATOM 994 N N . VAL A 1 135 ? -8.933 0.473 17.675 1.00 96.31 135 VAL A N 1
ATOM 995 C CA . VAL A 1 135 ? -8.572 -0.526 16.666 1.00 96.31 135 VAL A CA 1
ATOM 996 C C . VAL A 1 135 ? -7.341 -1.300 17.131 1.00 96.31 135 VAL A C 1
ATOM 998 O O . VAL A 1 135 ? -6.434 -0.742 17.752 1.00 96.31 135 VAL A O 1
ATOM 1001 N N . VAL A 1 136 ? -7.298 -2.597 16.846 1.00 96.69 136 VAL A N 1
ATOM 1002 C CA . VAL A 1 136 ? -6.129 -3.440 17.110 1.00 96.69 136 VAL A CA 1
ATOM 1003 C C . VAL A 1 136 ? -5.009 -3.084 16.134 1.00 96.69 136 VAL A C 1
ATOM 1005 O O . VAL A 1 136 ? -5.217 -2.995 14.929 1.00 96.69 136 VAL A O 1
ATOM 1008 N N . GLY A 1 137 ? -3.806 -2.864 16.664 1.00 96.50 137 GLY A N 1
ATOM 1009 C CA . GLY A 1 137 ? -2.619 -2.664 15.841 1.00 96.50 137 GLY A CA 1
ATOM 1010 C C . GLY A 1 137 ? -2.077 -3.995 15.349 1.00 96.50 137 GLY A C 1
ATOM 1011 O O . GLY A 1 137 ? -1.861 -4.906 16.147 1.00 96.50 137 GLY A O 1
ATOM 1012 N N . GLU A 1 138 ? -1.843 -4.101 14.047 1.00 97.31 138 GLU A N 1
ATOM 1013 C CA . GLU A 1 138 ? -1.398 -5.336 13.407 1.00 97.31 138 GLU A CA 1
ATOM 1014 C C . GLU A 1 138 ? -0.663 -5.063 12.091 1.00 97.31 138 GLU A C 1
ATOM 1016 O O . GLU A 1 138 ? -0.694 -3.958 11.546 1.00 97.31 138 GLU A O 1
ATOM 1021 N N . THR A 1 139 ? 0.021 -6.085 11.586 1.00 97.50 139 THR A N 1
ATOM 1022 C CA . THR A 1 139 ? 0.682 -6.063 10.279 1.00 97.50 139 THR A CA 1
ATOM 1023 C C . THR A 1 139 ? 0.175 -7.219 9.442 1.00 97.50 139 THR A C 1
ATOM 1025 O O . THR A 1 139 ? 0.075 -8.331 9.960 1.00 97.50 139 THR A O 1
ATOM 1028 N N . HIS A 1 140 ? -0.060 -6.981 8.157 1.00 98.12 140 HIS A N 1
ATOM 1029 C CA . HIS A 1 140 ? -0.569 -7.993 7.236 1.00 98.12 140 HIS A CA 1
ATOM 1030 C C . HIS A 1 140 ? 0.102 -7.889 5.866 1.00 98.12 140 HIS A C 1
ATOM 1032 O O . HIS A 1 140 ? 0.561 -6.819 5.472 1.00 98.12 140 HIS A O 1
ATOM 1038 N N . GLU A 1 141 ? 0.174 -9.000 5.138 1.00 97.69 141 GLU A N 1
ATOM 1039 C CA . GLU A 1 141 ? 0.674 -9.031 3.761 1.00 97.69 141 GLU A CA 1
ATOM 1040 C C . GLU A 1 141 ? -0.491 -9.273 2.808 1.00 97.69 141 GLU A C 1
ATOM 1042 O O . GLU A 1 141 ? -1.027 -10.377 2.740 1.00 97.69 141 GLU A O 1
ATOM 1047 N N . TYR A 1 142 ? -0.851 -8.248 2.043 1.00 97.94 142 TYR A N 1
ATOM 1048 C CA . TYR A 1 142 ? -1.943 -8.312 1.086 1.00 97.94 142 TYR A CA 1
ATOM 1049 C C . TYR A 1 142 ? -1.455 -8.728 -0.299 1.00 97.94 142 TYR A C 1
ATOM 1051 O O . TYR A 1 142 ? -0.472 -8.174 -0.786 1.00 97.94 142 TYR A O 1
ATOM 1059 N N . VAL A 1 143 ? -2.150 -9.658 -0.957 1.00 98.25 143 VAL A N 1
ATOM 1060 C CA . VAL A 1 143 ? -1.862 -10.052 -2.344 1.00 98.25 143 VAL A CA 1
ATOM 1061 C C . VAL A 1 143 ? -2.912 -9.441 -3.266 1.00 98.25 143 VAL A C 1
ATOM 1063 O O . VAL A 1 143 ? -4.100 -9.732 -3.124 1.00 98.25 143 VAL A O 1
ATOM 1066 N N . PHE A 1 144 ? -2.481 -8.606 -4.210 1.00 97.75 144 PHE A N 1
ATOM 1067 C CA . PHE A 1 144 ? -3.392 -7.938 -5.144 1.00 97.75 144 PHE A CA 1
ATOM 1068 C C . PHE A 1 144 ? -4.091 -8.932 -6.072 1.00 97.75 144 PHE A C 1
ATOM 1070 O O . PHE A 1 144 ? -3.444 -9.830 -6.619 1.00 97.75 144 PHE A O 1
ATOM 1077 N N . ALA A 1 145 ? -5.388 -8.729 -6.307 1.00 96.56 145 ALA A N 1
ATOM 1078 C CA . ALA A 1 145 ? -6.130 -9.444 -7.345 1.00 96.56 145 ALA A CA 1
ATOM 1079 C C . ALA A 1 145 ? -6.301 -8.608 -8.619 1.00 96.56 145 ALA A C 1
ATOM 1081 O O . ALA A 1 145 ? -6.524 -9.184 -9.690 1.00 96.56 145 ALA A O 1
ATOM 1082 N N . ASP A 1 146 ? -6.198 -7.278 -8.526 1.00 93.12 146 ASP A N 1
ATOM 1083 C CA . ASP A 1 146 ? -6.303 -6.395 -9.683 1.00 93.12 146 ASP A CA 1
ATOM 1084 C C . ASP A 1 146 ? -5.189 -6.665 -10.700 1.00 93.12 146 ASP A C 1
ATOM 1086 O O . ASP A 1 146 ? -4.028 -6.862 -10.343 1.00 93.12 146 ASP A O 1
ATOM 1090 N N . ASN A 1 147 ? -5.535 -6.634 -11.989 1.00 92.81 147 ASN A N 1
ATOM 1091 C CA . ASN A 1 147 ? -4.623 -6.979 -13.081 1.00 92.81 147 ASN A CA 1
ATOM 1092 C C . ASN A 1 147 ? -3.349 -6.121 -13.119 1.00 92.81 147 ASN A C 1
ATOM 1094 O O . ASN A 1 147 ? -2.330 -6.591 -13.620 1.00 92.81 147 ASN A O 1
ATOM 1098 N N . PHE A 1 148 ? -3.383 -4.884 -12.617 1.00 93.75 148 PHE A N 1
ATOM 1099 C CA . PHE A 1 148 ? -2.222 -3.998 -12.639 1.00 93.75 148 PHE A CA 1
ATOM 1100 C C . PHE A 1 148 ? -1.094 -4.489 -11.715 1.00 93.75 148 PHE A C 1
ATOM 1102 O O . PHE A 1 148 ? 0.082 -4.431 -12.078 1.00 93.75 148 PHE A O 1
ATOM 1109 N N . GLY A 1 149 ? -1.446 -4.997 -10.531 1.00 94.88 149 GLY A N 1
ATOM 1110 C CA . GLY A 1 149 ? -0.504 -5.463 -9.508 1.00 94.88 149 GLY A CA 1
ATOM 1111 C C . GLY A 1 149 ? -0.616 -6.951 -9.181 1.00 94.88 149 GLY A C 1
ATOM 1112 O O . GLY A 1 149 ? -0.056 -7.381 -8.178 1.00 94.88 149 GLY A O 1
ATOM 1113 N N . LYS A 1 150 ? -1.364 -7.717 -9.976 1.00 97.31 150 LYS A N 1
ATOM 1114 C CA . LYS A 1 150 ? -1.842 -9.065 -9.654 1.00 97.31 150 LYS A CA 1
ATOM 1115 C C . LYS A 1 150 ? -0.756 -9.983 -9.096 1.00 97.31 150 LYS A C 1
ATOM 1117 O O . LYS A 1 150 ? 0.263 -10.221 -9.733 1.00 97.31 150 LYS A O 1
ATOM 1122 N N . GLY A 1 151 ? -0.986 -10.535 -7.910 1.00 97.38 151 GLY A N 1
ATOM 1123 C CA . GLY A 1 151 ? -0.051 -11.443 -7.246 1.00 97.38 151 GLY A CA 1
ATOM 1124 C C . GLY A 1 151 ? 1.144 -10.757 -6.569 1.00 97.38 151 GLY A C 1
ATOM 1125 O O . GLY A 1 151 ? 1.865 -11.415 -5.815 1.00 97.38 151 GLY A O 1
ATOM 1126 N N . LEU A 1 152 ? 1.374 -9.455 -6.780 1.00 97.62 152 LEU A N 1
ATOM 1127 C CA . LEU A 1 152 ? 2.339 -8.695 -5.984 1.00 97.62 152 LEU A CA 1
ATOM 1128 C C . LEU A 1 152 ? 1.820 -8.512 -4.555 1.00 97.62 152 LEU A C 1
ATOM 1130 O O . LEU A 1 152 ? 0.616 -8.535 -4.294 1.00 97.62 152 LEU A O 1
ATOM 1134 N N . VAL A 1 153 ? 2.760 -8.331 -3.630 1.00 97.88 153 VAL A N 1
ATOM 1135 C CA . VAL A 1 153 ? 2.473 -8.216 -2.201 1.00 97.88 153 VAL A CA 1
ATOM 1136 C C . VAL A 1 153 ? 2.595 -6.763 -1.759 1.00 97.88 153 VAL A C 1
ATOM 1138 O O . VAL A 1 153 ? 3.624 -6.130 -1.989 1.00 97.88 153 VAL A O 1
ATOM 1141 N N . LEU A 1 154 ? 1.571 -6.263 -1.072 1.00 98.00 154 LEU A N 1
ATOM 1142 C CA . LEU A 1 154 ? 1.593 -5.007 -0.333 1.00 98.00 154 LEU A CA 1
ATOM 1143 C C . LEU A 1 154 ? 1.674 -5.301 1.170 1.00 98.00 154 LEU A C 1
ATOM 1145 O O . LEU A 1 154 ? 0.722 -5.835 1.741 1.00 98.00 154 LEU A O 1
ATOM 1149 N N . PRO A 1 155 ? 2.771 -4.924 1.843 1.00 98.06 155 PRO A N 1
ATOM 1150 C CA . PRO A 1 155 ? 2.811 -4.884 3.297 1.00 98.06 155 PRO A CA 1
ATOM 1151 C C . PRO A 1 155 ? 1.863 -3.804 3.828 1.00 98.06 155 PRO A C 1
ATOM 1153 O O . PRO A 1 155 ? 1.917 -2.653 3.391 1.00 98.06 155 PRO A O 1
ATOM 1156 N N . ILE A 1 156 ? 1.023 -4.160 4.794 1.00 98.50 156 ILE A N 1
ATOM 1157 C CA . ILE A 1 156 ? 0.050 -3.274 5.435 1.00 98.50 156 ILE A CA 1
ATOM 1158 C C . ILE A 1 156 ? 0.341 -3.208 6.931 1.00 98.50 156 ILE A C 1
ATOM 1160 O O . ILE A 1 156 ? 0.620 -4.223 7.570 1.00 98.50 156 ILE A O 1
ATOM 1164 N N . VAL A 1 157 ? 0.259 -2.007 7.496 1.00 98.38 157 VAL A N 1
ATOM 1165 C CA . VAL A 1 157 ? 0.395 -1.754 8.931 1.00 98.38 157 VAL A CA 1
ATOM 1166 C C . VAL A 1 157 ? -0.832 -0.991 9.411 1.00 98.38 157 VAL A C 1
ATOM 1168 O O . VAL A 1 157 ? -1.063 0.142 8.990 1.00 98.38 157 VAL A O 1
ATOM 1171 N N . ILE A 1 158 ? -1.589 -1.587 10.327 1.00 98.06 158 ILE A N 1
ATOM 1172 C CA . ILE A 1 158 ? -2.633 -0.902 11.088 1.00 98.06 158 ILE A CA 1
ATOM 1173 C C . ILE A 1 158 ? -1.968 -0.296 12.323 1.00 98.06 158 ILE A C 1
ATOM 1175 O O . ILE A 1 158 ? -1.440 -1.012 13.175 1.00 98.06 158 ILE A O 1
ATOM 1179 N N . ALA A 1 159 ? -1.955 1.033 12.397 1.00 97.50 159 ALA A N 1
ATOM 1180 C CA . ALA A 1 159 ? -1.238 1.807 13.403 1.00 97.50 159 ALA A CA 1
ATOM 1181 C C . ALA A 1 159 ? -2.214 2.654 14.242 1.00 97.50 159 ALA A C 1
ATOM 1183 O O . ALA A 1 159 ? -2.466 3.818 13.906 1.00 97.50 159 ALA A O 1
ATOM 1184 N N . PRO A 1 160 ? -2.749 2.102 15.346 1.00 96.50 160 PRO A N 1
ATOM 1185 C CA . PRO A 1 160 ? -3.558 2.857 16.287 1.00 96.50 160 PRO A CA 1
ATOM 1186 C C . PRO A 1 160 ? -2.737 3.991 16.894 1.00 96.50 160 PRO A C 1
ATOM 1188 O O . PRO A 1 160 ? -1.591 3.794 17.309 1.00 96.50 160 PRO A O 1
ATOM 1191 N N . LYS A 1 161 ? -3.325 5.182 16.962 1.00 92.12 161 LYS A N 1
ATOM 1192 C CA . LYS A 1 161 ? -2.783 6.302 17.728 1.00 92.12 161 LYS A CA 1
ATOM 1193 C C . LYS A 1 161 ? -3.650 6.563 18.942 1.00 92.12 161 LYS A C 1
ATOM 1195 O O . LYS A 1 161 ? -4.872 6.668 18.832 1.00 92.12 161 LYS A O 1
ATOM 1200 N N . ASP A 1 162 ? -2.986 6.747 20.075 1.00 75.19 162 ASP A N 1
ATOM 1201 C CA . ASP A 1 162 ? -3.607 7.358 21.238 1.00 75.19 162 ASP A CA 1
ATOM 1202 C C . ASP A 1 162 ? -3.982 8.797 20.864 1.00 75.19 162 ASP A C 1
ATOM 1204 O O . ASP A 1 162 ? -3.124 9.609 20.501 1.00 75.19 162 ASP A O 1
ATOM 1208 N N . THR A 1 163 ? -5.274 9.109 20.887 1.00 58.22 163 THR A N 1
ATOM 1209 C CA . THR A 1 163 ? -5.729 10.500 20.887 1.00 58.22 163 THR A CA 1
ATOM 1210 C C . THR A 1 163 ? -5.342 11.120 22.235 1.00 58.22 163 THR A C 1
ATOM 1212 O O . THR A 1 163 ? -5.701 10.535 23.259 1.00 58.22 163 THR A O 1
ATOM 1215 N N . PRO A 1 164 ? -4.590 12.238 22.257 1.00 52.06 164 PRO A N 1
ATOM 1216 C CA . PRO A 1 164 ? -4.247 12.930 23.497 1.00 52.06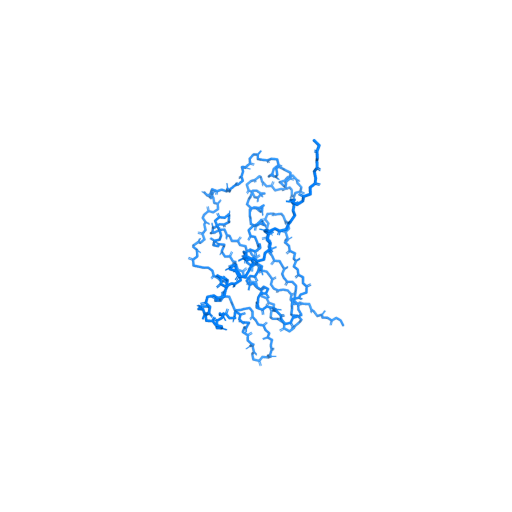 164 PRO A CA 1
ATOM 1217 C C . PRO A 1 164 ? -5.469 13.484 24.237 1.00 52.06 164 PRO A C 1
ATOM 1219 O O . PRO A 1 164 ? -6.492 13.772 23.572 1.00 52.06 164 PRO A O 1
#

pLDDT: mean 84.93, std 19.74, range [34.5, 98.5]

Organism: NCBI:txid34060

Secondary structure (DSSP, 8-state):
---------SSSHHHHHHHHHH--S-S-S-----PPEEPTTS-EE--GGGT--SPPPP-TTS---SS-TTSHHHHHHHHHHT--HHHHHHHHHHHHHTHHHHHHHHHHTTTTTEEEEEEPPSSS--EEEEEETTB--EEEEEE--STTTTT-EEEEEEEEE---

Foldseek 3Di:
DDDDDPDDDDDDPVVVVVVVVVPPVPPPPPPVQQAFDQDPVRFGEHPCVQQADPFAADDLVPDDAPDDLPDPQLVVQCVVQVHHSSLSSLQVLLVVQVVSNVVSRCSNCVPQQWDDWDWDGDSQTAIETEGAPSHDWDKDWHAGCDPNRHNHIHIYTDHHDYDD

Sequence (164 aa):
MSQADVAAAHGTADLDALLTTLDDGTHPADEIQAKPIITSDGKAQIDWQYIDTSEPRADTANYDYPIALDSEAVANYAKAYNISPKAAQHSIVVGMAAPEALGKILDQLADGKYIGHTLTDGEKMSLVITTTADVVGETHEYVFADNFGKGLVLPIVIAPKDTP

Radius of gyration: 22.72 Å; chains: 1; bounding box: 58×52×68 Å